Protein AF-A0A7S2XRI3-F1 (afdb_monomer_lite)

Secondary structure (DSSP, 8-state):
----------------PPPPP------------------------TTHHHHHHHHHHHHHHHHHHHHS--HHHHHHHHHHHHHHHHHHHHHHHHHHHHHHHHHHHHHHSTTTTSHHHHHHHHHHHHHHHHHHHHHHHHHHHTT--TTHHHHHHHHSPPPPP-

pLDDT: mean 73.7, std 18.03, range [38.94, 94.38]

Radius of gyration: 33.52 Å; chains: 1; bounding box: 93×40×89 Å

Foldseek 3Di:
DDDDDDDDDDDDDDDDDDDDDDDDDDDDDDDDDDDDDDPDPDDPDVCVVVVVVVVVVVVVVVVVVVVPPDPVVVVVVVVVVVVLVVLVVVLVVLVVVLQVLLVVLVVLVVVCPDPVSLVVSVVSLVVSVVSLVVSLVSCVVSVVDPPSPVVSCVVRPRDDRD

Organism: NCBI:txid420275

Structure (mmCIF, N/CA/C/O backbone):
data_AF-A0A7S2XRI3-F1
#
_entry.id   AF-A0A7S2XRI3-F1
#
loop_
_atom_site.group_PDB
_atom_site.id
_atom_site.type_symbol
_atom_site.label_atom_id
_atom_site.label_alt_id
_atom_site.label_comp_id
_atom_site.label_asym_id
_atom_site.label_entity_id
_atom_site.label_seq_id
_atom_site.pdbx_PDB_ins_code
_atom_site.Cartn_x
_atom_site.Cartn_y
_atom_site.Cartn_z
_atom_site.occupancy
_atom_site.B_iso_or_equiv
_atom_site.auth_seq_id
_atom_site.auth_comp_id
_atom_site.auth_asym_id
_atom_site.auth_atom_id
_atom_site.pdbx_PDB_model_num
ATOM 1 N N . MET A 1 1 ? -43.337 -33.575 1.041 1.00 42.69 1 MET A N 1
ATOM 2 C CA . MET A 1 1 ? -43.888 -32.636 0.042 1.00 42.69 1 MET A CA 1
ATOM 3 C C . MET A 1 1 ? -42.738 -31.930 -0.672 1.00 42.69 1 MET A C 1
ATOM 5 O O . MET A 1 1 ? -41.901 -31.343 -0.008 1.00 42.69 1 MET A O 1
ATOM 9 N N . MET A 1 2 ? -42.673 -32.145 -1.992 1.00 38.94 2 MET A N 1
ATOM 10 C CA . MET A 1 2 ? -42.110 -31.326 -3.091 1.00 38.94 2 MET A CA 1
ATOM 11 C C . MET A 1 2 ? -40.920 -30.392 -2.785 1.00 38.94 2 MET A C 1
ATOM 13 O O . MET A 1 2 ? -41.052 -29.412 -2.071 1.00 38.94 2 MET A O 1
ATOM 17 N N . ARG A 1 3 ? -39.700 -30.740 -3.230 1.00 43.91 3 ARG A N 1
ATOM 18 C CA . ARG A 1 3 ? -39.077 -30.399 -4.539 1.00 43.91 3 ARG A CA 1
ATOM 19 C C . ARG A 1 3 ? -38.986 -28.888 -4.810 1.00 43.91 3 ARG A C 1
ATOM 21 O O . ARG A 1 3 ? -39.971 -28.298 -5.225 1.00 43.91 3 ARG A O 1
ATOM 28 N N . SER A 1 4 ? -37.769 -28.339 -4.792 1.00 56.81 4 SER A N 1
ATOM 29 C CA . SER A 1 4 ? -37.349 -27.446 -5.879 1.00 56.81 4 SER A CA 1
ATOM 30 C C . SER A 1 4 ? -35.830 -27.441 -6.047 1.00 56.81 4 SER A C 1
ATOM 32 O O . SER A 1 4 ? -35.075 -27.032 -5.171 1.00 56.81 4 SER A O 1
ATOM 34 N N . ARG A 1 5 ? -35.404 -27.985 -7.189 1.00 55.19 5 ARG A N 1
ATOM 35 C CA . ARG A 1 5 ? -34.053 -27.929 -7.741 1.00 55.19 5 ARG A CA 1
ATOM 36 C C . ARG A 1 5 ? -34.015 -26.712 -8.656 1.00 55.19 5 ARG A C 1
ATOM 38 O O . ARG A 1 5 ? -34.862 -26.646 -9.537 1.00 55.19 5 ARG A O 1
ATOM 45 N N . HIS A 1 6 ? -32.997 -25.866 -8.561 1.00 54.16 6 HIS A N 1
ATOM 46 C CA . HIS A 1 6 ? -32.549 -25.104 -9.725 1.00 54.16 6 HIS A CA 1
ATOM 47 C C . HIS A 1 6 ? -31.026 -25.114 -9.805 1.00 54.16 6 HIS A C 1
ATOM 49 O O . HIS A 1 6 ? -30.314 -24.407 -9.103 1.00 54.16 6 HIS A O 1
ATOM 55 N N . LEU A 1 7 ? -30.568 -26.000 -10.686 1.00 49.38 7 LEU A N 1
ATOM 56 C CA . LEU A 1 7 ? -29.292 -25.944 -11.373 1.00 49.38 7 LEU A CA 1
ATOM 57 C C . LEU A 1 7 ? -29.331 -24.742 -12.322 1.00 49.38 7 LEU A C 1
ATOM 59 O O . LEU A 1 7 ? -30.242 -24.659 -13.146 1.00 49.38 7 LEU A O 1
ATOM 63 N N . LEU A 1 8 ? -28.323 -23.876 -12.272 1.00 56.22 8 LEU A N 1
ATOM 64 C CA . LEU A 1 8 ? -27.948 -23.059 -13.422 1.00 56.22 8 LEU A CA 1
ATOM 65 C C . LEU A 1 8 ? -26.486 -23.335 -13.757 1.00 56.22 8 LEU A C 1
ATOM 67 O O . LEU A 1 8 ? -25.550 -22.838 -13.139 1.00 56.22 8 LEU A O 1
ATOM 71 N N . LEU A 1 9 ? -26.350 -24.216 -14.745 1.00 43.41 9 LEU A N 1
ATOM 72 C CA . LEU A 1 9 ? -25.180 -24.393 -15.586 1.00 43.41 9 LEU A CA 1
ATOM 73 C C . LEU A 1 9 ? -24.947 -23.145 -16.458 1.00 43.41 9 LEU A C 1
ATOM 75 O O . LEU A 1 9 ? -25.885 -22.426 -16.792 1.00 43.41 9 LEU A O 1
ATOM 79 N N . ARG A 1 10 ? -23.719 -23.083 -16.994 1.00 41.12 10 ARG A N 1
ATOM 80 C CA . ARG A 1 10 ? -23.310 -22.462 -18.272 1.00 41.12 10 ARG A CA 1
ATOM 81 C C . ARG A 1 10 ? -23.142 -20.939 -18.304 1.00 41.12 10 ARG A C 1
ATOM 83 O O . ARG A 1 10 ? -24.080 -20.194 -18.556 1.00 41.12 10 ARG A O 1
ATOM 90 N N . SER A 1 11 ? -21.880 -20.519 -18.393 1.00 45.47 11 SER A N 1
ATOM 91 C CA . SER A 1 11 ? -21.367 -19.991 -19.670 1.00 45.47 11 SER A CA 1
ATOM 92 C C . SER A 1 11 ? -19.849 -19.845 -19.642 1.00 45.47 11 SER A C 1
ATOM 94 O O . SER A 1 11 ? -19.307 -18.822 -19.241 1.00 45.47 11 SER A O 1
ATOM 96 N N . SER A 1 12 ? -19.167 -20.870 -20.143 1.00 45.94 12 SER A N 1
ATOM 97 C CA . SER A 1 12 ? -17.844 -20.730 -20.740 1.00 45.94 12 SER A CA 1
ATOM 98 C C . SER A 1 12 ? -17.999 -19.894 -22.014 1.00 45.94 12 SER A C 1
ATOM 100 O O . SER A 1 12 ? -18.630 -20.351 -22.967 1.00 45.94 12 SER A O 1
ATOM 102 N N . ARG A 1 13 ? -17.455 -18.673 -22.049 1.00 48.31 13 ARG A N 1
ATOM 103 C CA . ARG A 1 13 ? -17.206 -17.966 -23.311 1.00 48.31 13 ARG A CA 1
ATOM 104 C C . ARG A 1 13 ? -15.711 -17.869 -23.535 1.00 48.31 13 ARG A C 1
ATOM 106 O O . ARG A 1 13 ? -14.984 -17.206 -22.806 1.00 48.31 13 ARG A O 1
ATOM 113 N N . LEU A 1 14 ? -15.320 -18.628 -24.547 1.00 45.41 14 LEU A N 1
ATOM 114 C CA . LEU A 1 14 ? -14.038 -18.646 -25.212 1.00 45.41 14 LEU A CA 1
ATOM 115 C C . LEU A 1 14 ? -13.708 -17.264 -25.790 1.00 45.41 14 LEU A C 1
ATOM 117 O O . LEU A 1 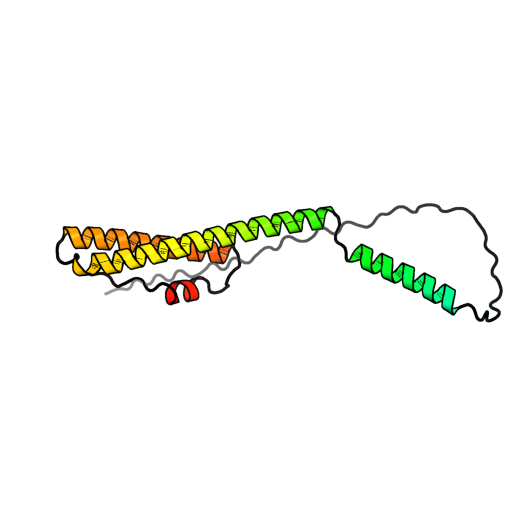14 ? -14.592 -16.525 -26.225 1.00 45.41 14 LEU A O 1
ATOM 121 N N . LEU A 1 15 ? -12.407 -16.987 -25.791 1.00 48.75 15 LEU A N 1
ATOM 122 C CA . LEU A 1 15 ? -11.701 -15.914 -26.487 1.00 48.75 15 LEU A CA 1
ATOM 123 C C . LEU A 1 15 ? -12.209 -15.668 -27.915 1.00 48.75 15 LEU A C 1
ATOM 125 O O . LEU A 1 15 ? -12.624 -16.596 -28.612 1.00 48.75 15 LEU A O 1
ATOM 129 N N . PRO A 1 16 ? -11.965 -14.451 -28.415 1.00 54.88 16 PRO A N 1
ATOM 130 C CA . PRO A 1 16 ? -11.237 -14.359 -29.674 1.00 54.88 16 PRO A CA 1
ATOM 131 C C . PRO A 1 16 ? -9.950 -13.533 -29.541 1.00 54.88 16 PRO A C 1
ATOM 133 O O . PRO A 1 16 ? -9.967 -12.357 -29.185 1.00 54.88 16 PRO A O 1
ATOM 136 N N . SER A 1 17 ? -8.827 -14.172 -29.877 1.00 55.22 17 SER A N 1
ATOM 137 C CA . SER A 1 17 ? -7.545 -13.528 -30.169 1.00 55.22 17 SER A CA 1
ATOM 138 C C . SER A 1 17 ? -7.665 -12.628 -31.406 1.00 55.22 17 SER A C 1
ATOM 140 O O . SER A 1 17 ? -8.092 -13.114 -32.458 1.00 55.22 17 SER A O 1
ATOM 142 N N . PRO A 1 18 ? -7.242 -11.356 -31.354 1.00 59.72 18 PRO A N 1
ATOM 143 C CA . PRO A 1 18 ? -7.050 -10.571 -32.563 1.00 59.72 18 PRO A CA 1
ATOM 144 C C . PRO A 1 18 ? -5.763 -11.007 -33.280 1.00 59.72 18 PRO A C 1
ATOM 146 O O . PRO A 1 18 ? -4.670 -11.019 -32.714 1.00 59.72 18 PRO A O 1
ATOM 149 N N . ARG A 1 19 ? -5.938 -11.412 -34.542 1.00 43.59 19 ARG A N 1
ATOM 150 C CA . ARG A 1 19 ? -4.886 -11.766 -35.498 1.00 43.59 19 ARG A CA 1
ATOM 151 C C . ARG A 1 19 ? -4.053 -10.537 -35.865 1.00 43.59 19 ARG A C 1
ATOM 153 O O . ARG A 1 19 ? -4.597 -9.472 -36.139 1.00 43.59 19 ARG A O 1
ATOM 160 N N . LEU A 1 20 ? -2.745 -10.756 -35.950 1.00 49.81 20 LEU A N 1
ATOM 161 C CA . LEU A 1 20 ? -1.766 -9.891 -36.603 1.00 49.81 20 LEU A CA 1
ATOM 162 C C . LEU A 1 20 ? -2.125 -9.682 -38.088 1.00 49.81 20 LEU A C 1
ATOM 164 O O . LEU A 1 20 ? -2.371 -10.671 -38.786 1.00 49.81 20 LEU A O 1
ATOM 168 N N . PRO A 1 21 ? -2.106 -8.446 -38.610 1.00 58.19 21 PRO A N 1
ATOM 169 C CA . PRO A 1 21 ? -2.065 -8.217 -40.044 1.00 58.19 21 PRO A CA 1
ATOM 170 C C . PRO A 1 21 ? -0.634 -8.404 -40.573 1.00 58.19 21 PRO A C 1
ATOM 172 O O . PRO A 1 21 ? 0.284 -7.660 -40.234 1.00 58.19 21 PRO A O 1
ATOM 175 N N . ASN A 1 22 ? -0.474 -9.407 -41.438 1.00 53.62 22 ASN A N 1
ATOM 176 C CA . ASN A 1 22 ? 0.630 -9.517 -42.386 1.00 53.62 22 ASN A CA 1
ATOM 177 C C . ASN A 1 22 ? 0.589 -8.312 -43.335 1.00 53.62 22 ASN A C 1
ATOM 179 O O . ASN A 1 22 ? -0.351 -8.193 -44.121 1.00 53.62 22 ASN A O 1
ATOM 183 N N . HIS A 1 23 ? 1.609 -7.456 -43.295 1.00 45.38 23 HIS A N 1
ATOM 184 C CA . HIS A 1 23 ? 1.874 -6.505 -44.371 1.00 45.38 23 HIS A CA 1
ATOM 185 C C . HIS A 1 23 ? 3.010 -7.037 -45.260 1.00 45.38 23 HIS A C 1
ATOM 187 O O . HIS A 1 23 ? 4.034 -7.480 -44.735 1.00 45.38 23 HIS A O 1
ATOM 193 N N . PRO A 1 24 ? 2.846 -7.010 -46.593 1.00 49.97 24 PRO A N 1
ATOM 194 C CA . PRO A 1 24 ? 3.867 -7.438 -47.537 1.00 49.97 24 PRO A CA 1
ATOM 195 C C . PRO A 1 24 ? 5.021 -6.432 -47.574 1.00 49.97 24 PRO A C 1
ATOM 197 O O . PRO A 1 24 ? 4.821 -5.228 -47.741 1.00 49.97 24 PRO A O 1
ATOM 200 N N . THR A 1 25 ? 6.244 -6.938 -47.465 1.00 48.62 25 THR A N 1
ATOM 201 C CA . THR A 1 25 ? 7.474 -6.215 -47.784 1.00 48.62 25 THR A CA 1
ATOM 202 C C . THR A 1 25 ? 7.521 -5.923 -49.285 1.00 48.62 25 THR A C 1
ATOM 204 O O . THR A 1 25 ? 7.981 -6.732 -50.084 1.00 48.62 25 THR A O 1
ATOM 207 N N . HIS A 1 26 ? 7.052 -4.740 -49.675 1.00 52.97 26 HIS A N 1
ATOM 208 C CA . HIS A 1 26 ? 7.403 -4.112 -50.945 1.00 52.97 26 HIS A CA 1
ATOM 209 C C . HIS A 1 26 ? 8.441 -3.018 -50.669 1.00 52.97 26 HIS A C 1
ATOM 211 O O . HIS A 1 26 ? 8.101 -1.888 -50.329 1.00 52.97 26 HIS A O 1
ATOM 217 N N . ILE A 1 27 ? 9.716 -3.379 -50.794 1.00 49.69 27 ILE A N 1
ATOM 218 C CA . ILE A 1 27 ? 10.855 -2.454 -50.855 1.00 49.69 27 ILE A CA 1
ATOM 219 C C . ILE A 1 27 ? 11.536 -2.798 -52.182 1.00 49.69 27 ILE A C 1
ATOM 221 O O . ILE A 1 27 ? 12.160 -3.843 -52.321 1.00 49.69 27 ILE A O 1
ATOM 225 N N . GLN A 1 28 ? 11.112 -2.157 -53.269 1.00 41.78 28 GLN A N 1
ATOM 226 C CA . GLN A 1 28 ? 11.755 -0.964 -53.825 1.00 41.78 28 GLN A CA 1
ATOM 227 C C . GLN A 1 28 ? 13.284 -1.100 -53.861 1.00 41.78 28 GLN A C 1
ATOM 229 O O . GLN A 1 28 ? 13.994 -0.852 -52.893 1.00 41.78 28 GLN A O 1
ATOM 234 N N . GLN A 1 29 ? 13.757 -1.545 -55.019 1.00 49.28 29 GLN A N 1
ATOM 235 C CA . GLN A 1 29 ? 15.160 -1.641 -55.390 1.00 49.28 29 GLN A CA 1
ATOM 236 C C . GLN A 1 29 ? 15.801 -0.244 -55.404 1.00 49.28 29 GLN A C 1
ATOM 238 O O . GLN A 1 29 ? 15.323 0.611 -56.155 1.00 49.28 29 GLN A O 1
ATOM 243 N N . PRO A 1 30 ? 16.909 0.008 -54.688 1.00 44.75 30 PRO A N 1
ATOM 244 C CA . PRO A 1 30 ? 17.842 1.033 -55.105 1.00 44.75 30 PRO A CA 1
ATOM 245 C C . PRO A 1 30 ? 18.751 0.445 -56.186 1.00 44.75 30 PRO A C 1
ATOM 247 O O . PRO A 1 30 ? 19.609 -0.403 -55.949 1.00 44.75 30 PRO A O 1
ATOM 250 N N . ILE A 1 31 ? 18.509 0.924 -57.399 1.00 56.16 31 ILE A N 1
ATOM 251 C CA . ILE A 1 31 ? 19.417 0.906 -58.539 1.00 56.16 31 ILE A CA 1
ATOM 252 C C . ILE A 1 31 ? 20.785 1.424 -58.063 1.00 56.16 31 ILE A C 1
ATOM 254 O O . ILE A 1 31 ? 20.931 2.616 -57.802 1.00 56.16 31 ILE A O 1
ATOM 258 N N . VAL A 1 32 ? 21.787 0.548 -57.961 1.00 44.25 32 VAL A N 1
ATOM 259 C CA . VAL A 1 32 ? 23.194 0.954 -57.836 1.00 44.25 32 VAL A CA 1
ATOM 260 C C . VAL A 1 32 ? 23.893 0.560 -59.126 1.00 44.25 32 VAL A C 1
ATOM 262 O O . VAL A 1 32 ? 24.324 -0.574 -59.319 1.00 44.25 32 VAL A O 1
ATOM 265 N N . TRP A 1 33 ? 23.937 1.511 -60.052 1.00 44.69 33 TRP A N 1
ATOM 266 C CA . TRP A 1 33 ? 24.850 1.463 -61.182 1.00 44.69 33 TRP A CA 1
ATOM 267 C C . TRP A 1 33 ? 26.249 1.900 -60.735 1.00 44.69 33 TRP A C 1
ATOM 269 O O . TRP A 1 33 ? 26.376 2.891 -60.021 1.00 44.69 33 TRP A O 1
ATOM 279 N N . LEU A 1 34 ? 27.253 1.209 -61.296 1.00 44.16 34 LEU A N 1
ATOM 280 C CA . LEU A 1 34 ? 28.675 1.582 -61.424 1.00 44.16 34 LEU A CA 1
ATOM 281 C C . LEU A 1 34 ? 29.480 1.445 -60.112 1.00 44.16 34 LEU A C 1
ATOM 283 O O . LEU A 1 34 ? 29.165 2.066 -59.111 1.00 44.16 34 LEU A O 1
ATOM 287 N N . LEU A 1 35 ? 30.549 0.649 -60.016 1.00 51.50 35 LEU A N 1
ATOM 288 C CA . LEU A 1 35 ? 31.688 0.499 -60.929 1.00 51.50 35 LEU A CA 1
ATOM 289 C C . LEU A 1 35 ? 32.300 -0.928 -60.894 1.00 51.50 35 LEU A C 1
ATOM 291 O O . LEU A 1 35 ? 32.139 -1.649 -59.909 1.00 51.50 35 LEU A O 1
ATOM 295 N N . PRO A 1 36 ? 33.061 -1.322 -61.938 1.00 53.72 36 PRO A N 1
ATOM 296 C CA . PRO A 1 36 ? 33.642 -2.652 -62.078 1.00 53.72 36 PRO A CA 1
ATOM 297 C C . PRO A 1 36 ? 34.936 -2.775 -61.263 1.00 53.72 36 PRO A C 1
ATOM 299 O O . PRO A 1 36 ? 35.908 -2.060 -61.505 1.00 53.72 36 PRO A O 1
ATOM 302 N N . ARG A 1 37 ? 34.998 -3.733 -60.336 1.00 46.47 37 ARG A N 1
ATOM 303 C CA . ARG A 1 37 ? 36.275 -4.232 -59.811 1.00 46.47 37 ARG A CA 1
ATOM 304 C C . ARG A 1 37 ? 36.453 -5.677 -60.243 1.00 46.47 37 ARG A C 1
ATOM 306 O O . ARG A 1 37 ? 35.930 -6.595 -59.630 1.00 46.47 37 ARG A O 1
ATOM 313 N N . LEU A 1 38 ? 37.148 -5.794 -61.373 1.00 47.00 38 LEU A N 1
ATOM 314 C CA . LEU A 1 38 ? 38.131 -6.823 -61.706 1.00 47.00 38 LEU A CA 1
ATOM 315 C C . LEU A 1 38 ? 38.063 -8.063 -60.806 1.00 47.00 38 LEU A C 1
ATOM 317 O O . LEU A 1 38 ? 38.520 -8.032 -59.664 1.00 47.00 38 LEU A O 1
ATOM 321 N N . PHE A 1 39 ? 37.559 -9.162 -61.371 1.00 46.44 39 PHE A N 1
ATOM 322 C CA . PHE A 1 39 ? 37.817 -10.510 -60.879 1.00 46.44 39 PHE A CA 1
ATOM 323 C C . PHE A 1 39 ? 39.332 -10.724 -60.837 1.00 46.44 39 PHE A C 1
ATOM 325 O O . PHE A 1 39 ? 39.962 -11.094 -61.827 1.00 46.44 39 PHE A O 1
ATOM 332 N N . SER A 1 40 ? 39.927 -10.426 -59.687 1.00 42.56 40 SER A N 1
ATOM 333 C CA . SER A 1 40 ? 41.316 -10.739 -59.413 1.00 42.56 40 SER A CA 1
ATOM 334 C C . SER A 1 40 ? 41.357 -12.195 -58.979 1.00 42.56 40 SER A C 1
ATOM 336 O O . SER A 1 40 ? 40.901 -12.557 -57.897 1.00 42.56 40 SER A O 1
ATOM 338 N N . SER A 1 41 ? 41.842 -13.028 -59.895 1.00 41.88 41 SER A N 1
ATOM 339 C CA . SER A 1 41 ? 42.252 -14.411 -59.683 1.00 41.88 41 SER A CA 1
ATOM 340 C C . SER A 1 41 ? 42.855 -14.597 -58.284 1.00 41.88 41 SER A C 1
ATOM 342 O O . SER A 1 41 ? 43.891 -14.003 -57.982 1.00 41.88 41 SER A O 1
ATOM 344 N N . HIS A 1 42 ? 42.221 -15.429 -57.451 1.00 43.50 42 HIS A N 1
ATOM 345 C CA . HIS A 1 42 ? 42.703 -15.825 -56.125 1.00 43.50 42 HIS A CA 1
ATOM 346 C C . HIS A 1 42 ? 44.129 -16.391 -56.231 1.00 43.50 42 HIS A C 1
ATOM 348 O O . HIS A 1 42 ? 44.343 -17.556 -56.560 1.00 43.50 42 HIS A O 1
ATOM 354 N N . LYS A 1 43 ? 45.122 -15.546 -55.955 1.00 52.53 43 LYS A N 1
ATOM 355 C CA . LYS A 1 43 ? 46.430 -15.963 -55.457 1.00 52.53 43 LYS A CA 1
ATOM 356 C C . LYS A 1 43 ? 46.388 -15.721 -53.956 1.00 52.53 43 LYS A C 1
ATOM 358 O O . LYS A 1 43 ? 46.186 -14.584 -53.542 1.00 52.53 43 LYS A O 1
ATOM 363 N N . ASN A 1 44 ? 46.520 -16.796 -53.182 1.00 52.88 44 ASN A N 1
ATOM 364 C CA . ASN A 1 44 ? 46.557 -16.808 -51.720 1.00 52.88 44 ASN A CA 1
ATOM 365 C C . ASN A 1 44 ? 47.471 -15.691 -51.199 1.00 52.88 44 ASN A C 1
ATOM 367 O O . ASN A 1 44 ? 48.695 -15.806 -51.260 1.00 52.88 44 ASN A O 1
ATOM 371 N N . ASN A 1 45 ? 46.866 -14.595 -50.743 1.00 57.94 45 ASN A N 1
ATOM 372 C CA . ASN A 1 45 ? 47.576 -13.445 -50.212 1.00 57.94 45 ASN A CA 1
ATOM 373 C C . ASN A 1 45 ? 47.612 -13.600 -48.681 1.00 57.94 45 ASN A C 1
ATOM 375 O O . ASN A 1 45 ? 46.548 -13.707 -48.074 1.00 57.94 45 ASN A O 1
ATOM 379 N N . PRO A 1 46 ? 48.785 -13.612 -48.026 1.00 55.84 46 PRO A N 1
ATOM 380 C CA . PRO A 1 46 ? 48.913 -13.830 -46.578 1.00 55.84 46 PRO A CA 1
ATOM 381 C C . PRO A 1 46 ? 48.273 -12.742 -45.689 1.00 55.84 46 PRO A C 1
ATOM 383 O O . PRO A 1 46 ? 48.340 -12.842 -44.468 1.00 55.84 46 PRO A O 1
ATOM 386 N N . ASN A 1 47 ? 47.629 -11.727 -46.274 1.00 54.97 47 ASN A N 1
ATOM 387 C CA . ASN A 1 47 ? 46.926 -10.650 -45.569 1.00 54.97 47 ASN A CA 1
ATOM 388 C C . ASN A 1 47 ? 45.406 -10.870 -45.432 1.00 54.97 47 ASN A C 1
ATOM 390 O O . ASN A 1 47 ? 44.682 -9.937 -45.089 1.00 54.97 47 ASN A O 1
ATOM 394 N N . ASP A 1 48 ? 44.922 -12.095 -45.647 1.00 61.84 48 ASP A N 1
ATOM 395 C CA . ASP A 1 48 ? 43.508 -12.458 -45.458 1.00 61.84 48 ASP A CA 1
ATOM 396 C C . ASP A 1 48 ? 43.027 -12.261 -44.007 1.00 61.84 48 ASP A C 1
ATOM 398 O O . ASP A 1 48 ? 41.861 -11.956 -43.768 1.00 61.84 48 ASP A O 1
ATOM 402 N N . TRP A 1 49 ? 43.933 -12.342 -43.022 1.00 72.44 49 TRP A N 1
ATOM 403 C CA . TRP A 1 49 ? 43.598 -12.115 -41.610 1.00 72.44 49 TRP A CA 1
ATOM 404 C C . TRP A 1 49 ? 43.102 -10.689 -41.338 1.00 72.44 49 TRP A C 1
ATOM 406 O O . TRP A 1 49 ? 42.258 -10.489 -40.470 1.00 72.44 49 TRP A O 1
ATOM 416 N N . MET A 1 50 ? 43.597 -9.700 -42.086 1.00 73.00 50 MET A N 1
ATOM 417 C CA . MET A 1 50 ? 43.206 -8.301 -41.915 1.00 73.00 50 MET A CA 1
ATOM 418 C C . MET A 1 50 ? 41.828 -8.037 -42.528 1.00 73.00 50 MET A C 1
ATOM 420 O O . MET A 1 50 ? 41.014 -7.349 -41.921 1.00 73.00 50 MET A O 1
ATOM 424 N N . VAL A 1 51 ? 41.542 -8.645 -43.683 1.00 74.56 51 VAL A N 1
ATOM 425 C CA . VAL A 1 51 ? 40.225 -8.568 -44.334 1.00 74.56 51 VAL A CA 1
ATOM 426 C C . VAL A 1 51 ? 39.172 -9.289 -43.493 1.00 74.56 51 VAL A C 1
ATOM 428 O O . VAL A 1 51 ? 38.082 -8.761 -43.282 1.00 74.56 51 VAL A O 1
ATOM 431 N N . GLN A 1 52 ? 39.510 -10.456 -42.939 1.00 77.50 52 GLN A N 1
ATOM 432 C CA . GLN A 1 52 ? 38.630 -11.178 -42.023 1.00 77.50 52 GLN A CA 1
ATOM 433 C C . GLN A 1 52 ? 38.379 -10.385 -40.732 1.00 77.50 52 GLN A C 1
ATOM 435 O O . GLN A 1 52 ? 37.238 -10.293 -40.287 1.00 77.50 52 GLN A O 1
ATOM 440 N N . ALA A 1 53 ? 39.412 -9.757 -40.161 1.00 77.25 53 ALA A N 1
ATOM 441 C CA . ALA A 1 53 ? 39.266 -8.903 -38.983 1.00 77.25 53 ALA A CA 1
ATOM 442 C C . ALA A 1 53 ? 38.403 -7.660 -39.260 1.00 77.25 53 ALA A C 1
ATOM 444 O O . ALA A 1 53 ? 37.633 -7.241 -38.397 1.00 77.25 53 ALA A O 1
ATOM 445 N N . GLU A 1 54 ? 38.498 -7.081 -40.459 1.00 73.81 54 GLU A N 1
ATOM 446 C CA . GLU A 1 54 ? 37.663 -5.952 -40.877 1.00 73.81 54 GLU A CA 1
ATOM 447 C C . GLU A 1 54 ? 36.191 -6.369 -41.026 1.00 73.81 54 GLU A C 1
ATOM 449 O O . GLU A 1 54 ? 35.298 -5.698 -40.503 1.00 73.81 54 GLU A O 1
ATOM 454 N N . LEU A 1 55 ? 35.928 -7.526 -41.643 1.00 75.56 55 LEU A N 1
ATOM 455 C CA . LEU A 1 55 ? 34.582 -8.094 -41.745 1.00 75.56 55 LEU A CA 1
ATOM 456 C C . LEU A 1 55 ? 33.992 -8.440 -40.369 1.00 75.56 55 LEU A C 1
ATOM 458 O O . LEU A 1 55 ? 32.833 -8.110 -40.101 1.00 75.56 55 LEU A O 1
ATOM 462 N N . ASP A 1 56 ? 34.786 -9.026 -39.472 1.00 76.31 56 ASP A N 1
ATOM 463 C CA . ASP A 1 56 ? 34.362 -9.348 -38.107 1.00 76.31 56 ASP A CA 1
ATOM 464 C C . ASP A 1 56 ? 34.097 -8.079 -37.279 1.00 76.31 56 ASP A C 1
ATOM 466 O O . ASP A 1 56 ? 33.133 -8.027 -36.510 1.00 76.31 56 ASP A O 1
ATOM 470 N N . ALA A 1 57 ? 34.890 -7.018 -37.462 1.00 72.56 57 ALA A N 1
ATOM 471 C CA . ALA A 1 57 ? 34.667 -5.732 -36.803 1.00 72.56 57 ALA A CA 1
ATOM 472 C C . ALA A 1 57 ? 33.355 -5.071 -37.258 1.00 72.56 57 ALA A C 1
ATOM 474 O O . ALA A 1 57 ? 32.608 -4.545 -36.422 1.00 72.56 57 ALA A O 1
ATOM 475 N N . ILE A 1 58 ? 33.038 -5.138 -38.557 1.00 69.81 58 ILE A N 1
ATOM 476 C CA . ILE A 1 58 ? 31.774 -4.646 -39.128 1.00 69.81 58 ILE A CA 1
ATOM 477 C C . ILE A 1 58 ? 30.590 -5.486 -38.625 1.00 69.81 58 ILE A C 1
ATOM 479 O O . ILE A 1 58 ? 29.565 -4.944 -38.202 1.00 69.81 58 ILE A O 1
ATOM 483 N N . ALA A 1 59 ? 30.728 -6.814 -38.591 1.00 72.12 59 ALA A N 1
ATOM 484 C CA . ALA A 1 59 ? 29.701 -7.704 -38.053 1.00 72.12 59 ALA A CA 1
ATOM 485 C C . ALA A 1 59 ? 29.444 -7.442 -36.557 1.00 72.12 59 ALA A C 1
ATOM 487 O O . ALA A 1 59 ? 28.292 -7.349 -36.125 1.00 72.12 59 ALA A O 1
ATOM 488 N N . ALA A 1 60 ? 30.500 -7.236 -35.765 1.00 67.12 60 ALA A N 1
ATOM 489 C CA . ALA A 1 60 ? 30.401 -6.932 -34.340 1.00 67.12 60 ALA A CA 1
ATOM 490 C C . ALA A 1 60 ? 29.775 -5.554 -34.063 1.00 67.12 60 ALA A C 1
ATOM 492 O O . ALA A 1 60 ? 29.014 -5.406 -33.101 1.00 67.12 60 ALA A O 1
ATOM 493 N N . THR A 1 61 ? 30.056 -4.543 -34.893 1.00 61.88 61 THR A N 1
ATOM 494 C CA . THR A 1 61 ? 29.441 -3.211 -34.766 1.00 61.88 61 THR A CA 1
ATOM 495 C C . THR A 1 61 ? 27.970 -3.224 -35.159 1.00 61.88 61 THR A C 1
ATOM 497 O O . THR A 1 61 ? 27.160 -2.677 -34.412 1.00 61.88 61 THR A O 1
ATOM 500 N N . ASN A 1 62 ? 27.591 -3.926 -36.228 1.00 59.78 62 ASN A N 1
ATOM 501 C CA . ASN A 1 62 ? 26.186 -4.096 -36.614 1.00 59.78 62 ASN A CA 1
ATOM 502 C C . ASN A 1 62 ? 25.395 -4.911 -35.576 1.00 59.78 62 ASN A C 1
ATOM 504 O O . ASN A 1 62 ? 24.274 -4.544 -35.219 1.00 59.78 62 ASN A O 1
ATOM 508 N N . ALA A 1 63 ? 26.001 -5.950 -34.993 1.00 60.38 63 ALA A N 1
ATOM 509 C CA . ALA A 1 63 ? 25.403 -6.699 -33.888 1.00 60.38 63 ALA A CA 1
ATOM 510 C C . ALA A 1 63 ? 25.246 -5.847 -32.612 1.00 60.38 63 ALA A C 1
ATOM 512 O O . ALA A 1 63 ? 24.258 -5.987 -31.889 1.00 60.38 63 ALA A O 1
ATOM 513 N N . LYS A 1 64 ? 26.185 -4.931 -32.329 1.00 57.66 64 LYS A N 1
ATOM 514 C CA . LYS A 1 64 ? 26.068 -3.959 -31.224 1.00 57.66 64 LYS A CA 1
ATOM 515 C C . LYS A 1 64 ? 25.022 -2.879 -31.498 1.00 57.66 64 LYS A C 1
ATOM 517 O O . LYS A 1 64 ? 24.309 -2.504 -30.569 1.00 57.66 64 LYS A O 1
ATOM 522 N N . ALA A 1 65 ? 24.917 -2.398 -32.734 1.00 55.75 65 ALA A N 1
ATOM 523 C CA . ALA A 1 65 ? 23.928 -1.406 -33.149 1.00 55.75 65 ALA A CA 1
ATOM 524 C C . ALA A 1 65 ? 22.504 -1.979 -33.118 1.00 55.75 65 ALA A C 1
ATOM 526 O O . ALA A 1 65 ? 21.592 -1.301 -32.668 1.00 55.75 65 ALA A O 1
ATOM 527 N N . SER A 1 66 ? 22.326 -3.253 -33.480 1.00 56.78 66 SER A N 1
ATOM 528 C CA . SER A 1 66 ? 21.046 -3.957 -33.338 1.00 56.78 66 SER A CA 1
ATOM 529 C C . SER A 1 66 ? 20.683 -4.286 -31.881 1.00 56.78 66 SER A C 1
ATOM 531 O O . SER A 1 66 ? 19.505 -4.476 -31.588 1.00 56.78 66 SER A O 1
ATOM 533 N N . LYS A 1 67 ? 21.662 -4.384 -30.966 1.00 57.69 67 LYS A N 1
ATOM 534 C CA . LYS A 1 67 ? 21.433 -4.650 -29.528 1.00 57.69 67 LYS A CA 1
ATOM 535 C C . LYS A 1 67 ? 21.235 -3.388 -28.689 1.00 57.69 67 LYS A C 1
ATOM 537 O O . LYS A 1 67 ? 20.611 -3.455 -27.632 1.00 57.69 67 LYS A O 1
ATOM 542 N N . ARG A 1 68 ? 21.769 -2.243 -29.119 1.00 56.91 68 ARG A N 1
ATOM 543 C CA . ARG A 1 68 ? 21.417 -0.942 -28.545 1.00 56.91 68 ARG A CA 1
ATOM 544 C C . ARG A 1 68 ? 20.072 -0.551 -29.138 1.00 56.91 68 ARG A C 1
ATOM 546 O O . ARG A 1 68 ? 20.029 -0.035 -30.247 1.00 56.91 68 ARG A O 1
ATOM 553 N N . GLY A 1 69 ? 18.997 -0.809 -28.391 1.00 60.97 69 GLY A N 1
ATOM 554 C CA . GLY A 1 69 ? 17.682 -0.245 -28.692 1.00 60.97 69 GLY A CA 1
ATOM 555 C C . GLY A 1 69 ? 17.805 1.230 -29.074 1.00 60.97 69 GLY A C 1
ATOM 556 O O . GLY A 1 69 ? 18.728 1.929 -28.629 1.00 60.97 69 GLY A O 1
ATOM 557 N N . THR A 1 70 ? 16.907 1.675 -29.945 1.00 71.88 70 THR A N 1
ATOM 558 C CA . THR A 1 70 ? 16.881 3.042 -30.459 1.00 71.88 70 THR A CA 1
ATOM 559 C C . THR A 1 70 ? 16.938 4.046 -29.302 1.00 71.88 70 THR A C 1
ATOM 561 O O . THR A 1 70 ? 16.567 3.744 -28.167 1.00 71.88 70 THR A O 1
ATOM 564 N N . MET A 1 71 ? 17.407 5.270 -29.550 1.00 73.62 71 MET A N 1
ATOM 565 C CA . MET A 1 71 ? 17.423 6.320 -28.516 1.00 73.62 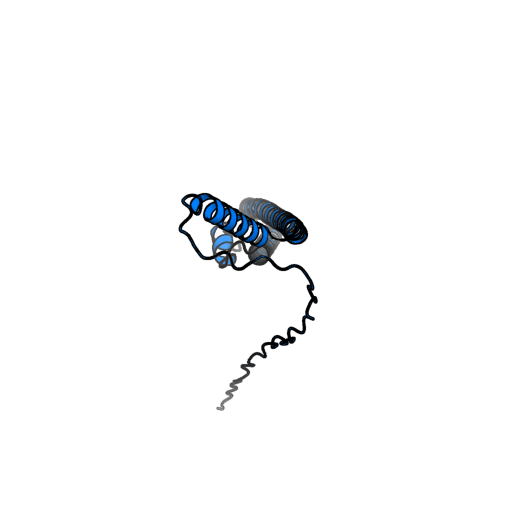71 MET A CA 1
ATOM 566 C C . MET A 1 71 ? 16.032 6.525 -27.879 1.00 73.62 71 MET A C 1
ATOM 568 O O . MET A 1 71 ? 15.934 6.823 -26.689 1.00 73.62 71 MET A O 1
ATOM 572 N N . ASN A 1 72 ? 14.970 6.270 -28.650 1.00 80.94 72 ASN A N 1
ATOM 573 C CA . ASN A 1 72 ? 13.594 6.210 -28.174 1.00 80.94 72 ASN A CA 1
ATOM 574 C C . ASN A 1 72 ? 13.362 5.073 -27.159 1.00 80.94 72 ASN A C 1
ATOM 576 O O . ASN A 1 72 ? 12.796 5.318 -26.101 1.00 80.94 72 ASN A O 1
ATOM 580 N N . ASP A 1 73 ? 13.867 3.863 -27.410 1.00 80.56 73 ASP A N 1
ATOM 581 C CA . ASP A 1 73 ? 13.756 2.730 -26.474 1.00 80.56 73 ASP A CA 1
ATOM 582 C C . ASP A 1 73 ? 14.485 3.004 -25.153 1.00 80.56 73 ASP A C 1
ATOM 584 O O . ASP A 1 73 ? 14.005 2.642 -24.080 1.00 80.56 73 ASP A O 1
ATOM 588 N N . GLN A 1 74 ? 15.630 3.693 -25.201 1.00 80.06 74 GLN A N 1
ATOM 589 C CA . GLN A 1 74 ? 16.343 4.099 -23.985 1.00 80.06 74 GLN A CA 1
ATOM 590 C C . GLN A 1 74 ? 15.555 5.131 -23.173 1.00 80.06 74 GLN A C 1
ATOM 592 O O . GLN A 1 74 ? 15.538 5.057 -21.945 1.00 80.06 74 GLN A O 1
ATOM 597 N N . MET A 1 75 ? 14.901 6.083 -23.842 1.00 82.88 75 MET A N 1
ATOM 598 C CA . MET A 1 75 ? 14.047 7.074 -23.189 1.00 82.88 75 MET A CA 1
ATOM 599 C C . MET A 1 75 ? 12.794 6.419 -22.590 1.00 82.88 75 MET A C 1
ATOM 601 O O . MET A 1 75 ? 12.487 6.651 -21.423 1.00 82.88 75 MET A O 1
ATOM 605 N N . MET A 1 76 ? 12.122 5.543 -23.341 1.00 84.88 76 MET A N 1
ATOM 606 C CA . MET A 1 76 ? 10.947 4.810 -22.860 1.00 84.88 76 MET A CA 1
ATOM 607 C C . MET A 1 76 ? 11.281 3.894 -21.680 1.00 84.88 76 MET A C 1
ATOM 609 O O . MET A 1 76 ? 10.533 3.863 -20.706 1.00 84.88 76 MET A O 1
ATOM 613 N N . ASN A 1 77 ? 12.436 3.223 -21.706 1.00 83.69 77 ASN A N 1
ATOM 614 C CA . ASN A 1 77 ? 12.903 2.432 -20.568 1.00 83.69 77 ASN A CA 1
ATOM 615 C C . ASN A 1 77 ? 13.133 3.287 -19.319 1.00 83.69 77 ASN A C 1
ATOM 617 O O . ASN A 1 77 ? 12.819 2.834 -18.223 1.00 83.69 77 ASN A O 1
ATOM 621 N N . LYS A 1 78 ? 13.656 4.513 -19.455 1.00 86.75 78 LYS A N 1
ATOM 622 C CA . LYS A 1 78 ? 13.823 5.423 -18.311 1.00 86.75 78 LYS A CA 1
ATOM 623 C C . LYS A 1 78 ? 12.482 5.837 -17.713 1.00 86.75 78 LYS A C 1
ATOM 625 O O . LYS A 1 78 ? 12.320 5.724 -16.504 1.00 86.75 78 LYS A O 1
ATOM 630 N N . PHE A 1 79 ? 11.515 6.227 -18.546 1.00 83.44 79 PHE A N 1
ATOM 631 C CA . PHE A 1 79 ? 10.166 6.561 -18.076 1.00 83.44 79 PHE A CA 1
ATOM 632 C C . PHE A 1 79 ? 9.493 5.385 -17.368 1.00 83.44 79 PHE A C 1
ATOM 634 O O . PHE A 1 79 ? 8.892 5.562 -16.311 1.00 83.44 79 PHE A O 1
ATOM 641 N N . GLN A 1 80 ? 9.632 4.177 -17.917 1.00 81.44 80 GLN A N 1
ATOM 642 C CA . GLN A 1 80 ? 9.110 2.972 -17.284 1.00 81.44 80 GLN A CA 1
ATOM 643 C C . GLN A 1 80 ? 9.748 2.749 -15.905 1.00 81.44 80 GLN A C 1
ATOM 645 O O . GLN A 1 80 ? 9.046 2.477 -14.936 1.00 81.44 80 GLN A O 1
ATOM 650 N N . HIS A 1 81 ? 11.064 2.945 -15.799 1.00 83.75 81 HIS A N 1
ATOM 651 C CA . HIS A 1 81 ? 11.792 2.799 -14.542 1.00 83.75 81 HIS A CA 1
ATOM 652 C C . HIS A 1 81 ? 11.375 3.829 -13.482 1.00 83.75 81 HIS A C 1
ATOM 654 O O . HIS A 1 81 ? 11.268 3.483 -12.306 1.00 83.75 81 HIS A O 1
ATOM 660 N N . GLU A 1 82 ? 11.133 5.081 -13.883 1.00 86.50 82 GLU A N 1
ATOM 661 C CA . GLU A 1 82 ? 10.641 6.137 -12.989 1.00 86.50 82 GLU A CA 1
ATOM 662 C C . GLU A 1 82 ? 9.230 5.815 -12.479 1.00 86.50 82 GLU A C 1
ATOM 664 O O . GLU A 1 82 ? 8.987 5.859 -11.272 1.00 86.50 82 GLU A O 1
ATOM 669 N N . LEU A 1 83 ? 8.326 5.386 -13.363 1.00 84.56 83 LEU A N 1
ATOM 670 C CA . LEU A 1 83 ? 6.972 4.976 -12.979 1.00 84.56 83 LEU A CA 1
ATOM 671 C C . LEU A 1 83 ? 6.977 3.780 -12.024 1.00 84.56 83 LEU A C 1
ATOM 673 O O . LEU A 1 83 ? 6.218 3.750 -11.054 1.00 84.56 83 LEU A O 1
ATOM 677 N N . ASP A 1 84 ? 7.827 2.790 -12.279 1.00 84.75 84 ASP A N 1
ATOM 678 C CA . ASP A 1 84 ? 7.923 1.625 -11.408 1.00 84.75 84 ASP A CA 1
ATOM 679 C C . ASP A 1 84 ? 8.542 1.991 -10.051 1.00 84.75 84 ASP A C 1
ATOM 681 O O . ASP A 1 84 ? 8.080 1.493 -9.022 1.00 84.75 84 ASP A O 1
ATOM 685 N N . SER A 1 85 ? 9.488 2.939 -10.008 1.00 85.50 85 SER A N 1
ATOM 686 C CA . SER A 1 85 ? 10.005 3.474 -8.742 1.00 85.50 85 SER A CA 1
ATOM 687 C C . SER A 1 85 ? 8.921 4.183 -7.919 1.00 85.50 85 SER A C 1
ATOM 689 O O . SER A 1 85 ? 8.789 3.922 -6.723 1.00 85.50 85 SER A O 1
ATOM 691 N N . GLU A 1 86 ? 8.059 4.981 -8.557 1.00 87.88 86 GLU A N 1
ATOM 692 C CA . GLU A 1 86 ? 6.964 5.677 -7.877 1.00 87.88 86 GLU A CA 1
ATOM 693 C C . GLU A 1 86 ? 5.924 4.697 -7.310 1.00 87.88 86 GLU A C 1
ATOM 695 O O . GLU A 1 86 ? 5.437 4.863 -6.186 1.00 87.88 86 GLU A O 1
ATOM 700 N N . LYS A 1 87 ? 5.591 3.638 -8.059 1.00 87.00 87 LYS A N 1
ATOM 701 C CA . LYS A 1 87 ? 4.692 2.576 -7.579 1.00 87.00 87 LYS A CA 1
ATOM 702 C C . LYS A 1 87 ? 5.250 1.888 -6.335 1.00 87.00 87 LYS A C 1
ATOM 704 O O . LYS A 1 87 ? 4.503 1.663 -5.380 1.00 87.00 87 LYS A O 1
ATOM 709 N N . VAL A 1 88 ? 6.546 1.575 -6.333 1.00 86.31 88 VAL A N 1
ATOM 710 C CA . VAL A 1 88 ? 7.222 0.961 -5.181 1.00 86.31 88 VAL A CA 1
ATOM 711 C C . VAL A 1 88 ? 7.208 1.909 -3.980 1.00 86.31 88 VAL A C 1
ATOM 713 O O . VAL A 1 88 ? 6.817 1.495 -2.887 1.00 86.31 88 VAL A O 1
ATOM 716 N N . ASP A 1 89 ? 7.531 3.187 -4.175 1.00 89.44 89 ASP A N 1
ATOM 717 C CA . ASP A 1 89 ? 7.499 4.198 -3.111 1.00 89.44 89 ASP A CA 1
ATOM 718 C C . ASP A 1 89 ? 6.103 4.354 -2.496 1.00 89.44 89 ASP A C 1
ATOM 720 O O . ASP A 1 89 ? 5.947 4.471 -1.274 1.00 89.44 89 ASP A O 1
ATOM 724 N N . ASN A 1 90 ? 5.061 4.328 -3.326 1.00 89.44 90 ASN A N 1
ATOM 725 C CA . ASN A 1 90 ? 3.677 4.385 -2.866 1.00 89.44 90 ASN A CA 1
ATOM 726 C C . ASN A 1 90 ? 3.291 3.145 -2.048 1.00 89.44 90 ASN A C 1
ATOM 728 O O . ASN A 1 90 ? 2.688 3.288 -0.976 1.00 89.44 90 ASN A O 1
ATOM 732 N N . ALA A 1 91 ? 3.712 1.954 -2.481 1.00 88.25 91 ALA A N 1
ATOM 733 C CA . ALA A 1 91 ? 3.495 0.718 -1.736 1.00 88.25 91 ALA A CA 1
ATOM 734 C C . ALA A 1 91 ? 4.211 0.740 -0.372 1.00 88.25 91 ALA A C 1
ATOM 736 O O . ALA A 1 91 ? 3.622 0.342 0.636 1.00 88.25 91 ALA A O 1
ATOM 737 N N . ILE A 1 92 ? 5.439 1.267 -0.301 1.00 89.94 92 ILE A N 1
ATOM 738 C CA . ILE A 1 92 ? 6.186 1.430 0.959 1.00 89.94 92 ILE A CA 1
ATOM 739 C C . ILE A 1 92 ? 5.449 2.389 1.904 1.00 89.94 92 ILE A C 1
ATOM 741 O O . ILE A 1 92 ? 5.204 2.057 3.066 1.00 89.94 92 ILE A O 1
ATOM 745 N N . LYS A 1 93 ? 4.995 3.546 1.406 1.00 93.06 93 LYS A N 1
ATOM 746 C CA . LYS A 1 93 ? 4.217 4.508 2.209 1.00 93.06 93 LYS A CA 1
ATOM 747 C C . LYS A 1 93 ? 2.918 3.896 2.746 1.00 93.06 93 LYS A C 1
ATOM 749 O O . LYS A 1 93 ? 2.528 4.183 3.881 1.00 93.06 93 LYS A O 1
ATOM 754 N N . LEU A 1 94 ? 2.226 3.073 1.953 1.00 92.50 94 LEU A N 1
ATOM 755 C CA . LEU A 1 94 ? 1.045 2.336 2.418 1.00 92.50 94 LEU A CA 1
ATOM 756 C C . LEU A 1 94 ? 1.398 1.301 3.483 1.00 92.50 94 LEU A C 1
ATOM 758 O O . LEU A 1 94 ? 0.678 1.181 4.474 1.00 92.50 94 LEU A O 1
ATOM 762 N N . GLN A 1 95 ? 2.508 0.591 3.307 1.00 92.06 95 GLN A N 1
ATOM 763 C CA . GLN A 1 95 ? 2.994 -0.393 4.263 1.00 92.06 95 GLN A CA 1
ATOM 764 C C . GLN A 1 95 ? 3.236 0.234 5.644 1.00 92.06 95 GLN A C 1
ATOM 766 O O . GLN A 1 95 ? 2.783 -0.303 6.657 1.00 92.06 95 GLN A O 1
ATOM 771 N N . ASP A 1 96 ? 3.882 1.396 5.696 1.00 93.75 96 ASP A N 1
ATOM 772 C CA . ASP A 1 96 ? 4.148 2.092 6.958 1.00 93.75 96 ASP A CA 1
ATOM 773 C C . ASP A 1 96 ? 2.869 2.632 7.607 1.00 93.75 96 ASP A C 1
ATOM 775 O O . ASP A 1 96 ? 2.672 2.501 8.820 1.00 93.75 96 ASP A O 1
ATOM 779 N N . LYS A 1 97 ? 1.932 3.157 6.805 1.00 93.62 97 LYS A N 1
ATOM 780 C CA . LYS A 1 97 ? 0.603 3.558 7.296 1.00 93.62 97 LYS A CA 1
ATOM 781 C C . LYS A 1 97 ? -0.180 2.374 7.863 1.00 93.62 97 LYS A C 1
ATOM 783 O O . LYS A 1 97 ? -0.831 2.519 8.901 1.00 93.62 97 LYS A O 1
ATOM 788 N N . LEU A 1 98 ? -0.116 1.211 7.212 1.00 93.62 98 LEU A N 1
ATOM 789 C CA . LEU A 1 98 ? -0.773 -0.009 7.672 1.00 93.62 98 LEU A CA 1
ATOM 790 C C . LEU A 1 98 ? -0.189 -0.478 9.010 1.00 93.62 98 LEU A C 1
ATOM 792 O O . LEU A 1 98 ? -0.958 -0.736 9.935 1.00 93.62 98 LEU A O 1
ATOM 796 N N . LYS A 1 99 ? 1.143 -0.502 9.154 1.00 93.81 99 LYS A N 1
ATOM 797 C CA . LYS A 1 99 ? 1.816 -0.814 10.430 1.00 93.81 99 LYS A CA 1
ATOM 798 C C . LYS A 1 99 ? 1.347 0.100 11.557 1.00 93.81 99 LYS A C 1
ATOM 800 O O . LYS A 1 99 ? 0.935 -0.385 12.608 1.00 93.81 99 LYS A O 1
ATOM 805 N N . LEU A 1 100 ? 1.340 1.413 11.322 1.00 94.12 100 LEU A N 1
ATOM 806 C CA . LEU A 1 100 ? 0.888 2.393 12.312 1.00 94.12 100 LEU A CA 1
ATOM 807 C C . LEU A 1 100 ? -0.570 2.153 12.727 1.00 94.12 100 LEU A C 1
ATOM 809 O O . LEU A 1 100 ? -0.943 2.324 13.885 1.00 94.12 100 LEU A O 1
ATOM 813 N N . MET A 1 101 ? -1.417 1.762 11.782 1.00 92.44 101 MET A N 1
ATOM 814 C CA . MET A 1 101 ? -2.833 1.513 12.034 1.00 92.44 101 MET A CA 1
ATOM 815 C C . MET A 1 101 ? -3.087 0.199 12.765 1.00 92.44 101 MET A C 1
ATOM 817 O O . MET A 1 101 ? -3.977 0.152 13.613 1.00 92.44 101 MET A O 1
ATOM 821 N N . ILE A 1 102 ? -2.288 -0.833 12.499 1.00 92.56 102 ILE A N 1
ATOM 822 C CA . ILE A 1 102 ? -2.286 -2.071 13.285 1.00 92.56 102 ILE A CA 1
ATOM 823 C C . ILE A 1 102 ? -1.842 -1.776 14.716 1.00 92.56 102 ILE A C 1
ATOM 825 O O . ILE A 1 102 ? -2.532 -2.187 15.647 1.00 92.56 102 ILE A O 1
ATOM 829 N N . GLN A 1 103 ? -0.784 -0.980 14.900 1.00 92.88 103 GLN A N 1
ATOM 830 C CA . GLN A 1 103 ? -0.342 -0.546 16.226 1.00 92.88 103 GLN A CA 1
ATOM 831 C C . GLN A 1 103 ? -1.470 0.167 16.986 1.00 92.88 103 GLN A C 1
ATOM 833 O O . GLN A 1 103 ? -1.830 -0.244 18.084 1.00 92.88 103 GLN A O 1
ATOM 838 N N . LYS A 1 104 ? -2.143 1.133 16.347 1.00 91.81 104 LYS A N 1
ATOM 839 C CA . LYS A 1 104 ? -3.316 1.806 16.933 1.00 91.81 104 LYS A CA 1
ATOM 840 C C . LYS A 1 104 ? -4.454 0.845 17.281 1.00 91.81 104 LYS A C 1
ATOM 842 O O . LYS A 1 104 ? -5.175 1.088 18.246 1.00 91.81 104 LYS A O 1
ATOM 847 N N . CYS A 1 105 ? -4.651 -0.228 16.512 1.00 91.06 105 CYS A N 1
ATOM 848 C CA . CYS 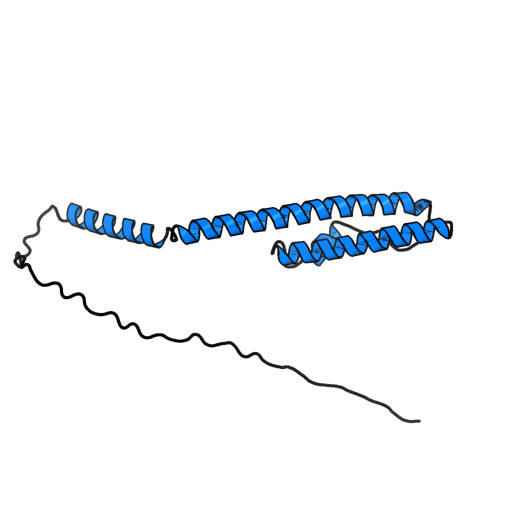A 1 105 ? -5.627 -1.260 16.863 1.00 91.06 105 CYS A CA 1
ATOM 849 C C . CYS A 1 105 ? -5.207 -2.013 18.130 1.00 91.06 105 CYS A C 1
ATOM 851 O O . CYS A 1 105 ? -6.061 -2.271 18.973 1.00 91.06 105 CYS A O 1
ATOM 853 N N . HIS A 1 106 ? -3.924 -2.349 18.288 1.00 89.94 106 HIS A N 1
ATOM 854 C CA . HIS A 1 106 ? -3.415 -2.972 19.512 1.00 89.94 106 HIS A CA 1
ATOM 855 C C . HIS A 1 106 ? -3.588 -2.063 20.731 1.00 89.94 106 HIS A C 1
ATOM 857 O O . HIS A 1 106 ? -4.093 -2.528 21.750 1.00 89.94 106 HIS A O 1
ATOM 863 N N . ASP A 1 107 ? -3.280 -0.774 20.593 1.00 90.12 107 ASP A N 1
ATOM 864 C CA . ASP A 1 107 ? -3.400 0.205 21.677 1.00 90.12 107 ASP A CA 1
ATOM 865 C C . ASP A 1 107 ? -4.870 0.472 22.059 1.00 90.12 107 ASP A C 1
ATOM 867 O O . ASP A 1 107 ? -5.200 0.659 23.229 1.00 90.12 107 ASP A O 1
ATOM 871 N N . ALA A 1 108 ? -5.786 0.453 21.082 1.00 88.12 108 ALA A N 1
ATOM 872 C CA . ALA A 1 108 ? -7.220 0.650 21.310 1.00 88.12 108 ALA A CA 1
ATOM 873 C C . ALA A 1 108 ? -7.944 -0.609 21.821 1.00 88.12 108 ALA A C 1
ATOM 875 O O . ALA A 1 108 ? -9.048 -0.505 22.360 1.00 88.12 108 ALA A O 1
ATOM 876 N N . ARG A 1 109 ? -7.348 -1.797 21.658 1.00 86.44 109 ARG A N 1
ATOM 877 C CA . ARG A 1 109 ? -7.918 -3.084 22.081 1.00 86.44 109 ARG A CA 1
ATOM 878 C C . ARG A 1 109 ? -8.256 -3.150 23.579 1.00 86.44 109 ARG A C 1
ATOM 880 O O . ARG A 1 109 ? -9.382 -3.541 23.875 1.00 86.44 109 ARG A O 1
ATOM 887 N N . PRO A 1 110 ? -7.375 -2.766 24.526 1.00 85.88 110 PRO A N 1
ATOM 888 C CA . PRO A 1 110 ? -7.721 -2.769 25.951 1.00 85.88 110 PRO A CA 1
ATOM 889 C C . PRO A 1 110 ? -8.857 -1.793 26.295 1.00 85.88 110 PRO A C 1
ATOM 891 O O . PRO A 1 110 ? -9.599 -2.033 27.239 1.00 85.88 110 PRO A O 1
ATOM 894 N N . GLY A 1 111 ? -9.043 -0.726 25.509 1.00 79.00 111 GLY A N 1
ATOM 895 C CA . GLY A 1 111 ? -10.149 0.223 25.670 1.00 79.00 111 GLY A CA 1
ATOM 896 C C . GLY A 1 111 ? -11.481 -0.242 25.069 1.00 79.00 111 GLY A C 1
ATOM 897 O O . GLY A 1 111 ? -12.495 0.430 25.244 1.00 79.00 111 GLY A O 1
ATOM 898 N N . ALA A 1 112 ? -11.520 -1.382 24.369 1.00 82.25 112 ALA A N 1
ATOM 899 C CA . ALA A 1 112 ? -12.715 -1.908 23.703 1.00 82.25 112 ALA A CA 1
ATOM 900 C C . ALA A 1 112 ? -13.699 -2.625 24.653 1.00 82.25 112 ALA A C 1
ATOM 902 O O . ALA A 1 112 ? -14.460 -3.487 24.223 1.00 82.25 112 ALA A O 1
ATOM 903 N N . VAL A 1 113 ? -13.710 -2.267 25.938 1.00 84.50 113 VAL A N 1
ATOM 904 C CA . VAL A 1 113 ? -14.666 -2.791 26.929 1.00 84.50 113 VAL A CA 1
ATOM 905 C C . VAL A 1 113 ? -16.007 -2.053 26.809 1.00 84.50 113 VAL A C 1
ATOM 907 O O . VAL A 1 113 ? -17.080 -2.661 26.751 1.00 84.50 113 VAL A O 1
ATOM 910 N N . ASP A 1 114 ? -15.950 -0.732 26.637 1.00 87.00 114 ASP A N 1
ATOM 911 C CA . ASP A 1 114 ? -17.134 0.113 26.496 1.00 87.00 114 ASP A CA 1
ATOM 912 C C . ASP A 1 114 ? -17.689 0.113 25.067 1.00 87.00 114 ASP A C 1
ATOM 914 O O . ASP A 1 114 ? -16.987 -0.123 24.081 1.00 87.00 114 ASP A O 1
ATOM 918 N N . THR A 1 115 ? -18.974 0.443 24.911 1.00 87.81 115 THR A N 1
ATOM 919 C CA . THR A 1 115 ? -19.623 0.562 23.588 1.00 87.81 115 THR A CA 1
ATOM 920 C C . THR A 1 115 ? -18.933 1.594 22.691 1.00 87.81 115 THR A C 1
ATOM 922 O O . THR A 1 115 ? -18.803 1.385 21.482 1.00 87.81 115 THR A O 1
ATOM 925 N N . ARG A 1 116 ? -18.435 2.693 23.273 1.00 88.25 116 ARG A N 1
ATOM 926 C CA . ARG A 1 116 ? -17.649 3.715 22.565 1.00 88.25 116 ARG A CA 1
ATOM 927 C C . ARG A 1 116 ? -16.287 3.177 22.122 1.00 88.25 116 ARG A C 1
ATOM 929 O O . ARG A 1 116 ? -15.903 3.392 20.972 1.00 88.25 116 ARG A O 1
ATOM 936 N N . GLY A 1 117 ? -15.599 2.445 22.998 1.00 88.56 117 GLY A N 1
ATOM 937 C CA . GLY A 1 117 ? -14.317 1.807 22.701 1.00 88.56 117 GLY A CA 1
ATOM 938 C C . GLY A 1 117 ? -14.428 0.772 21.583 1.00 88.56 117 GLY A C 1
ATOM 939 O O . GLY A 1 117 ? -13.652 0.808 20.630 1.00 88.56 117 GLY A O 1
ATOM 940 N N . ARG A 1 118 ? -15.469 -0.071 21.614 1.00 89.69 118 ARG A N 1
ATOM 941 C CA . ARG A 1 118 ? -15.760 -1.050 20.550 1.00 89.69 118 ARG A CA 1
ATOM 942 C C . ARG A 1 118 ? -16.011 -0.401 19.194 1.00 89.69 118 ARG A C 1
ATOM 944 O O . ARG A 1 118 ? -15.506 -0.888 18.182 1.00 89.69 118 ARG A O 1
ATOM 951 N N . LYS A 1 119 ? -16.745 0.719 19.152 1.00 91.06 119 LYS A N 1
ATOM 952 C CA . LYS A 1 119 ? -16.964 1.486 17.911 1.00 91.06 119 LYS A CA 1
ATOM 953 C C . LYS A 1 119 ? -15.656 2.052 17.356 1.00 91.06 119 LYS A C 1
ATOM 955 O O . LYS A 1 119 ? -15.408 1.924 16.158 1.00 91.06 119 LYS A O 1
ATOM 960 N N . LEU A 1 120 ? -14.817 2.636 18.215 1.00 90.12 120 LEU A N 1
ATOM 961 C CA . LEU A 1 120 ? -13.516 3.176 17.816 1.00 90.12 120 LEU A CA 1
ATOM 962 C C . LEU A 1 120 ? -12.597 2.070 17.281 1.00 90.12 120 LEU A C 1
ATOM 964 O O . LEU A 1 120 ? -12.064 2.195 16.179 1.00 90.12 120 LEU A O 1
ATOM 968 N N . TYR A 1 121 ? -12.473 0.968 18.022 1.00 91.38 121 TYR A N 1
ATOM 969 C CA . TYR A 1 121 ? -11.690 -0.193 17.615 1.00 91.38 121 TYR A CA 1
ATOM 970 C C . TYR A 1 121 ? -12.179 -0.761 16.275 1.00 91.38 121 TYR A C 1
ATOM 972 O O . TYR A 1 121 ? -11.386 -0.964 15.359 1.00 91.38 121 TYR A O 1
ATOM 980 N N . SER A 1 122 ? -13.495 -0.926 16.109 1.00 91.06 122 SER A N 1
ATOM 981 C CA . SER A 1 122 ? -14.093 -1.412 14.860 1.00 91.06 122 SER A CA 1
ATOM 982 C C . SER A 1 122 ? -13.783 -0.499 13.671 1.00 91.06 122 SER A C 1
ATOM 984 O O . SER A 1 122 ? -13.505 -0.988 12.576 1.00 91.06 122 SER A O 1
ATOM 986 N N . ALA A 1 123 ? -13.811 0.823 13.865 1.00 92.69 123 ALA A N 1
ATOM 987 C CA . ALA A 1 123 ? -13.473 1.788 12.821 1.00 92.69 123 ALA A CA 1
ATOM 988 C C . ALA A 1 123 ? -11.985 1.720 12.440 1.00 92.69 123 ALA A C 1
ATOM 990 O O . ALA A 1 123 ? -11.657 1.679 11.252 1.00 92.69 123 ALA A O 1
ATOM 991 N N . LEU A 1 124 ? -11.091 1.644 13.432 1.00 92.56 124 LEU A N 1
ATOM 992 C CA . LEU A 1 124 ? -9.652 1.479 13.207 1.00 92.56 124 LEU A CA 1
ATOM 993 C C . LEU A 1 124 ? -9.351 0.169 12.473 1.00 92.56 124 LEU A C 1
ATOM 995 O O . LEU A 1 124 ? -8.624 0.177 11.480 1.00 92.56 124 LEU A O 1
ATOM 999 N N . ARG A 1 125 ? -9.981 -0.931 12.898 1.00 92.25 125 ARG A N 1
ATOM 1000 C CA . ARG A 1 125 ? -9.834 -2.253 12.286 1.00 92.25 125 ARG A CA 1
ATOM 1001 C C . ARG A 1 125 ? -10.331 -2.273 10.843 1.00 92.25 125 ARG A C 1
ATOM 1003 O O . ARG A 1 125 ? -9.626 -2.771 9.971 1.00 92.25 125 ARG A O 1
ATOM 1010 N N . LYS A 1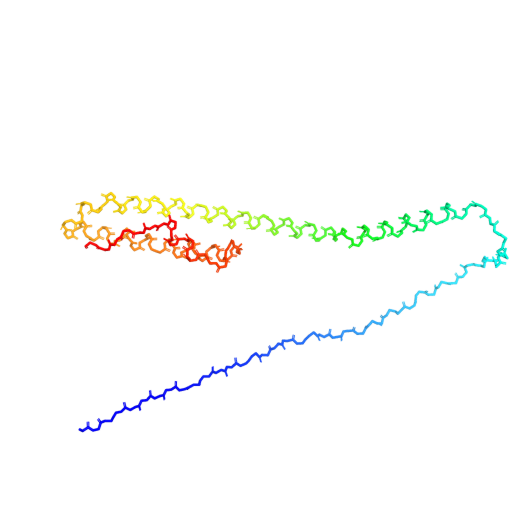 126 ? -11.508 -1.700 10.563 1.00 93.94 126 LYS A N 1
ATOM 1011 C CA . LYS A 1 126 ? -12.028 -1.571 9.189 1.00 93.94 126 LYS A CA 1
ATOM 1012 C C . LYS A 1 126 ? -11.068 -0.787 8.301 1.00 93.94 126 LYS A C 1
ATOM 1014 O O . LYS A 1 126 ? -10.789 -1.211 7.186 1.00 93.94 126 LYS A O 1
ATOM 1019 N N . LYS A 1 127 ? -10.518 0.317 8.811 1.00 93.50 127 LYS A N 1
ATOM 1020 C CA . LYS A 1 127 ? -9.539 1.115 8.071 1.00 93.50 127 LYS A CA 1
ATOM 1021 C C . LYS A 1 127 ? -8.252 0.329 7.805 1.00 93.50 127 LYS A C 1
ATOM 1023 O O . LYS A 1 127 ? -7.750 0.380 6.690 1.00 93.50 127 LYS A O 1
ATOM 1028 N N . ALA A 1 128 ? -7.746 -0.420 8.789 1.00 92.25 128 ALA A N 1
ATOM 1029 C CA . ALA A 1 128 ? -6.582 -1.294 8.623 1.00 92.25 128 ALA A CA 1
ATOM 1030 C C . ALA A 1 128 ? -6.817 -2.378 7.558 1.00 92.25 128 ALA A C 1
ATOM 1032 O O . ALA A 1 128 ? -5.952 -2.594 6.715 1.00 92.25 128 ALA A O 1
ATOM 1033 N N . LEU A 1 129 ? -7.998 -3.006 7.544 1.00 93.94 129 LEU A N 1
ATOM 1034 C CA . LEU A 1 129 ? -8.370 -3.983 6.515 1.00 93.94 129 LEU A CA 1
ATOM 1035 C C . LEU A 1 129 ? -8.427 -3.352 5.120 1.00 93.94 129 LEU A C 1
ATOM 1037 O O . LEU A 1 129 ? -7.884 -3.927 4.182 1.00 93.94 129 LEU A O 1
ATOM 1041 N N . GLN A 1 130 ? -9.010 -2.157 4.995 1.00 94.31 130 GLN A N 1
ATOM 1042 C CA . GLN A 1 130 ? -9.039 -1.435 3.722 1.00 94.31 130 GLN A CA 1
ATOM 1043 C C . GLN A 1 130 ? -7.624 -1.149 3.210 1.00 94.31 130 GLN A C 1
ATOM 1045 O O . GLN A 1 130 ? -7.302 -1.496 2.083 1.00 94.31 130 GLN A O 1
ATOM 1050 N N . MET A 1 131 ? -6.742 -0.600 4.053 1.00 93.62 131 MET A N 1
ATOM 1051 C CA . MET A 1 131 ? -5.362 -0.314 3.638 1.00 93.62 131 MET A CA 1
ATOM 1052 C C . MET A 1 131 ? -4.571 -1.580 3.307 1.00 93.62 131 MET A C 1
ATOM 1054 O O . MET A 1 131 ? -3.688 -1.535 2.455 1.00 93.62 131 MET A O 1
ATOM 1058 N N . ARG A 1 132 ? -4.874 -2.711 3.957 1.00 93.62 132 ARG A N 1
ATOM 1059 C CA . ARG A 1 132 ? -4.297 -4.002 3.578 1.00 93.62 132 ARG A CA 1
ATOM 1060 C C . ARG A 1 132 ? -4.705 -4.376 2.150 1.00 93.62 132 ARG A C 1
ATOM 1062 O O . ARG A 1 132 ? -3.840 -4.745 1.364 1.00 93.62 132 ARG A O 1
ATOM 1069 N N . GLN A 1 133 ? -5.984 -4.230 1.808 1.00 94.38 133 GLN A N 1
ATOM 1070 C CA . GLN A 1 133 ? -6.476 -4.494 0.454 1.00 94.38 133 GLN A CA 1
ATOM 1071 C C . GLN A 1 133 ? -5.879 -3.531 -0.582 1.00 94.38 133 GLN A C 1
ATOM 1073 O O . GLN A 1 133 ? -5.503 -3.954 -1.677 1.00 94.38 133 GLN A O 1
ATOM 1078 N N . ASP A 1 134 ? -5.743 -2.253 -0.230 1.00 92.81 134 ASP A N 1
ATOM 1079 C CA . ASP A 1 134 ? -5.119 -1.253 -1.100 1.00 92.81 134 ASP A CA 1
ATOM 1080 C C . ASP A 1 134 ? -3.644 -1.608 -1.362 1.00 92.81 134 ASP A C 1
ATOM 1082 O O . ASP A 1 134 ? -3.176 -1.526 -2.496 1.00 92.81 134 ASP A O 1
ATOM 1086 N N . LEU A 1 135 ? -2.922 -2.075 -0.335 1.00 92.50 135 LEU A N 1
ATOM 1087 C CA . LEU A 1 135 ? -1.532 -2.521 -0.458 1.00 92.50 135 LEU A CA 1
ATOM 1088 C C . LEU A 1 135 ? -1.395 -3.768 -1.344 1.00 92.50 135 LEU A C 1
ATOM 1090 O O . LEU A 1 135 ? -0.451 -3.845 -2.129 1.00 92.50 135 LEU A O 1
ATOM 1094 N N . ILE A 1 136 ? -2.321 -4.726 -1.237 1.00 92.69 136 ILE A N 1
ATOM 1095 C CA . ILE A 1 136 ? -2.363 -5.906 -2.117 1.00 92.69 136 ILE A CA 1
ATOM 1096 C C . ILE A 1 136 ? -2.543 -5.452 -3.567 1.00 92.69 136 ILE A C 1
ATOM 1098 O O . ILE A 1 136 ? -1.698 -5.752 -4.405 1.00 92.69 136 ILE A O 1
ATOM 1102 N N . THR A 1 137 ? -3.560 -4.626 -3.828 1.00 91.69 137 THR A N 1
ATOM 1103 C CA . THR A 1 137 ? -3.849 -4.086 -5.167 1.00 91.69 137 THR A CA 1
ATOM 1104 C C . THR A 1 137 ? -2.648 -3.340 -5.753 1.00 91.69 137 THR A C 1
ATOM 1106 O O . THR A 1 137 ? -2.314 -3.518 -6.922 1.00 91.69 137 THR A O 1
ATOM 1109 N N . GLN A 1 138 ? -1.958 -2.517 -4.953 1.00 89.12 138 GLN A N 1
ATOM 1110 C CA . GLN A 1 138 ? -0.772 -1.794 -5.423 1.00 89.12 138 GLN A CA 1
ATOM 1111 C C . GLN A 1 138 ? 0.405 -2.722 -5.724 1.00 89.12 138 GLN A C 1
ATOM 1113 O O . GLN A 1 138 ? 1.088 -2.519 -6.724 1.00 89.12 138 GLN A O 1
ATOM 1118 N N . ARG A 1 139 ? 0.639 -3.750 -4.902 1.00 89.25 139 ARG A N 1
ATOM 1119 C CA . ARG A 1 139 ? 1.704 -4.733 -5.149 1.00 89.25 139 ARG A CA 1
ATOM 1120 C C . ARG A 1 139 ? 1.439 -5.573 -6.395 1.00 89.25 139 ARG A C 1
ATOM 1122 O O . ARG A 1 139 ? 2.381 -5.843 -7.137 1.00 89.25 139 ARG A O 1
ATOM 1129 N N . GLU A 1 140 ? 0.183 -5.936 -6.640 1.00 87.75 140 GLU A N 1
ATOM 1130 C CA . GLU A 1 140 ? -0.245 -6.617 -7.867 1.00 87.75 140 GLU A CA 1
ATOM 1131 C C . GLU A 1 140 ? -0.071 -5.709 -9.091 1.00 87.75 140 GLU A C 1
ATOM 1133 O O . GLU A 1 140 ? 0.543 -6.114 -10.075 1.00 87.75 140 GLU A O 1
ATOM 1138 N N . ALA A 1 141 ? -0.520 -4.451 -9.013 1.00 85.06 141 ALA A N 1
ATOM 1139 C CA . ALA A 1 141 ? -0.381 -3.474 -10.096 1.00 85.06 141 ALA A CA 1
ATOM 1140 C C . ALA A 1 141 ? 1.083 -3.096 -10.396 1.00 85.06 141 ALA A C 1
ATOM 1142 O O . ALA A 1 141 ? 1.421 -2.739 -11.527 1.00 85.06 141 ALA A O 1
ATOM 1143 N N . ALA A 1 142 ? 1.956 -3.170 -9.392 1.00 84.00 142 ALA A N 1
ATOM 1144 C CA . ALA A 1 142 ? 3.396 -2.989 -9.534 1.00 84.00 142 ALA A CA 1
ATOM 1145 C C . ALA A 1 142 ? 4.123 -4.266 -9.997 1.00 84.00 142 ALA A C 1
ATOM 1147 O O . ALA A 1 142 ? 5.334 -4.232 -10.190 1.00 84.00 142 ALA A O 1
ATOM 1148 N N . GLY A 1 143 ? 3.419 -5.395 -10.154 1.00 83.62 143 GLY A N 1
ATOM 1149 C CA . GLY A 1 143 ? 4.016 -6.671 -10.553 1.00 83.62 143 GLY A CA 1
ATOM 1150 C C . GLY A 1 143 ? 5.017 -7.233 -9.536 1.00 83.62 143 GLY A C 1
ATOM 1151 O O . GLY A 1 143 ? 5.868 -8.039 -9.901 1.00 83.62 143 GLY A O 1
ATOM 1152 N N . MET A 1 144 ? 4.947 -6.807 -8.268 1.00 78.38 144 MET A N 1
ATOM 1153 C CA . MET A 1 144 ? 5.949 -7.148 -7.247 1.00 78.38 144 MET A CA 1
ATOM 1154 C C . MET A 1 144 ? 5.821 -8.582 -6.720 1.00 78.38 144 MET A C 1
ATOM 1156 O O . MET A 1 144 ? 6.791 -9.130 -6.203 1.00 78.38 144 MET A O 1
ATOM 1160 N N . SER A 1 145 ? 4.632 -9.182 -6.787 1.00 79.56 145 SER A N 1
ATOM 1161 C CA . SER A 1 145 ? 4.403 -10.569 -6.376 1.00 79.56 145 SER A CA 1
ATOM 1162 C C . SER A 1 145 ? 3.168 -11.137 -7.065 1.00 79.56 145 SER A C 1
ATOM 1164 O O . SER A 1 145 ? 2.156 -10.449 -7.179 1.00 79.56 145 SER A O 1
ATOM 1166 N N . SER A 1 146 ? 3.240 -12.405 -7.473 1.00 79.44 146 SER A N 1
ATOM 1167 C CA . SER A 1 146 ? 2.081 -13.184 -7.925 1.00 79.44 146 SER A CA 1
ATOM 1168 C C . SER A 1 146 ? 1.169 -13.617 -6.771 1.00 79.44 146 SER A C 1
ATOM 1170 O O . SER A 1 146 ? -0.010 -13.864 -6.997 1.00 79.44 146 SER A O 1
ATOM 1172 N N . ASP A 1 147 ? 1.698 -13.672 -5.544 1.00 87.69 147 ASP A N 1
ATOM 1173 C CA . ASP A 1 147 ? 0.956 -13.915 -4.302 1.00 87.69 147 ASP A CA 1
ATOM 1174 C C . ASP A 1 147 ? 1.103 -12.706 -3.365 1.00 87.69 147 ASP A C 1
ATOM 1176 O O . ASP A 1 147 ? 1.711 -12.752 -2.292 1.00 87.69 147 ASP A O 1
ATOM 1180 N N . ALA A 1 148 ? 0.632 -11.546 -3.822 1.00 85.00 148 ALA A N 1
ATOM 1181 C CA . ALA A 1 148 ? 0.659 -10.334 -3.009 1.00 85.00 148 ALA A CA 1
ATOM 1182 C C . ALA A 1 148 ? -0.222 -10.479 -1.758 1.00 85.00 148 ALA A C 1
ATOM 1184 O O . ALA A 1 148 ? 0.152 -9.992 -0.688 1.00 85.00 148 ALA A O 1
ATOM 1185 N N . ALA A 1 149 ? -1.355 -11.176 -1.881 1.00 85.88 149 ALA A N 1
ATOM 1186 C CA . ALA A 1 149 ? -2.295 -11.412 -0.794 1.00 85.88 149 ALA A CA 1
ATOM 1187 C C . ALA A 1 149 ? -1.663 -12.216 0.350 1.00 85.88 149 ALA A C 1
ATOM 1189 O O . ALA A 1 149 ? -1.606 -11.708 1.472 1.00 85.88 149 ALA A O 1
ATOM 1190 N N . GLY A 1 150 ? -1.108 -13.403 0.079 1.00 87.62 150 GLY A N 1
ATOM 1191 C CA . GLY A 1 150 ? -0.509 -14.253 1.110 1.00 87.62 150 GLY A CA 1
ATOM 1192 C C . GLY A 1 150 ? 0.634 -13.560 1.855 1.00 87.62 150 GLY A C 1
ATOM 1193 O O . GLY A 1 150 ? 0.676 -13.562 3.088 1.00 87.62 150 GLY A O 1
ATOM 1194 N N . ILE A 1 151 ? 1.515 -12.868 1.124 1.00 87.62 151 ILE A N 1
ATOM 1195 C CA . ILE A 1 151 ? 2.646 -12.135 1.714 1.00 87.62 151 ILE A CA 1
ATOM 1196 C C . ILE A 1 151 ? 2.163 -10.994 2.616 1.00 87.62 151 ILE A C 1
ATOM 1198 O O . ILE A 1 151 ? 2.679 -10.810 3.720 1.00 87.62 151 ILE A O 1
ATOM 1202 N N . VAL A 1 152 ? 1.198 -10.192 2.155 1.00 88.19 152 VAL A N 1
ATOM 1203 C CA . VAL A 1 152 ? 0.703 -9.036 2.916 1.00 88.19 152 VAL A CA 1
ATOM 1204 C C . VAL A 1 152 ? -0.097 -9.487 4.140 1.00 88.19 152 VAL A C 1
ATOM 1206 O O . VAL A 1 152 ? 0.053 -8.906 5.216 1.00 88.19 152 VAL A O 1
ATOM 1209 N N . GLU A 1 153 ? -0.926 -10.521 4.016 1.00 89.75 153 GLU A N 1
ATOM 1210 C CA . GLU A 1 153 ? -1.706 -11.045 5.138 1.00 89.75 153 GLU A CA 1
ATOM 1211 C C . GLU A 1 153 ? -0.822 -11.636 6.237 1.00 89.75 153 GLU A C 1
ATOM 1213 O O . GLU A 1 153 ? -1.070 -11.363 7.416 1.00 89.75 153 GLU A O 1
ATOM 1218 N N . ALA A 1 154 ? 0.229 -12.369 5.856 1.00 88.31 154 ALA A N 1
ATOM 1219 C CA . ALA A 1 154 ? 1.202 -12.930 6.788 1.00 88.31 154 ALA A CA 1
ATOM 1220 C C . ALA A 1 154 ? 2.065 -11.848 7.458 1.00 88.31 154 ALA A C 1
ATOM 1222 O O . ALA A 1 154 ? 2.320 -11.914 8.659 1.00 88.31 154 ALA A O 1
ATOM 1223 N N . ALA A 1 155 ? 2.495 -10.830 6.705 1.00 87.31 155 ALA A N 1
ATOM 1224 C CA . ALA A 1 155 ? 3.360 -9.769 7.222 1.00 87.31 155 ALA A CA 1
ATOM 1225 C C . ALA A 1 155 ? 2.639 -8.785 8.159 1.00 87.31 155 ALA A C 1
ATOM 1227 O O . ALA A 1 155 ? 3.276 -8.165 9.012 1.00 87.31 155 ALA A O 1
ATOM 1228 N N . PHE A 1 156 ? 1.323 -8.616 8.003 1.00 89.31 156 PHE A N 1
ATOM 1229 C CA . PHE A 1 156 ? 0.554 -7.588 8.710 1.00 89.31 156 PHE A CA 1
ATOM 1230 C C . PHE A 1 156 ? -0.662 -8.160 9.432 1.00 89.31 156 PHE A C 1
ATOM 1232 O O . PHE A 1 156 ? -1.779 -7.773 9.087 1.00 89.31 156 PHE A O 1
ATOM 1239 N N . PRO A 1 157 ? -0.508 -9.045 10.433 1.00 89.19 157 PRO A N 1
ATOM 1240 C CA . PRO A 1 157 ? -1.639 -9.654 11.127 1.00 89.19 157 PRO A CA 1
ATOM 1241 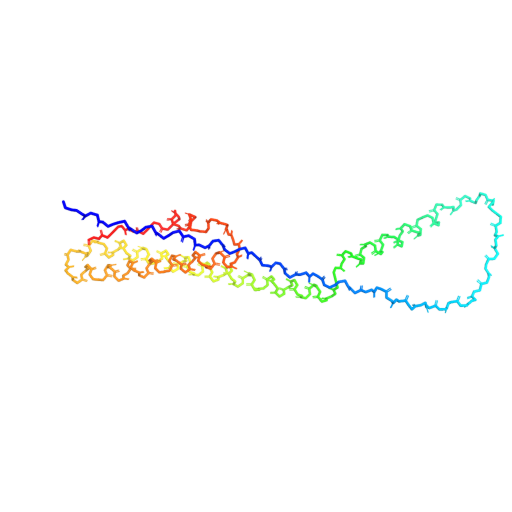C C . PRO A 1 157 ? -2.495 -8.589 11.831 1.00 89.19 157 PRO A C 1
ATOM 1243 O O . PRO A 1 157 ? -2.027 -7.855 12.698 1.00 89.19 157 PRO A O 1
ATOM 1246 N N . ILE A 1 158 ? -3.772 -8.494 11.450 1.00 85.00 158 ILE A N 1
ATOM 1247 C CA . ILE A 1 158 ? -4.737 -7.576 12.062 1.00 85.00 158 ILE A CA 1
ATOM 1248 C C . ILE A 1 158 ? -5.447 -8.334 13.190 1.00 85.00 158 ILE A C 1
ATOM 1250 O O . ILE A 1 158 ? -5.954 -9.432 12.943 1.00 85.00 158 ILE A O 1
ATOM 1254 N N . PRO A 1 159 ? -5.534 -7.769 14.406 1.00 84.56 159 PRO A N 1
ATOM 1255 C CA . PRO A 1 159 ? -6.173 -8.441 15.529 1.00 84.56 159 PRO A CA 1
ATOM 1256 C C . PRO A 1 159 ? -7.657 -8.792 15.261 1.00 84.56 159 PRO A C 1
A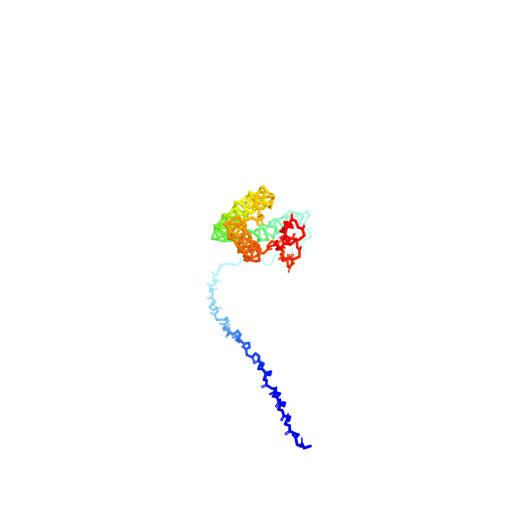TOM 1258 O O . PRO A 1 159 ? -8.348 -8.101 14.493 1.00 84.56 159 PRO A O 1
ATOM 1261 N N . PRO A 1 160 ? -8.160 -9.889 15.865 1.00 85.00 160 PRO A N 1
ATOM 1262 C CA . PRO A 1 160 ? -9.542 -10.329 15.700 1.00 85.00 160 PRO A CA 1
ATOM 1263 C C . PRO A 1 160 ? -10.518 -9.325 16.317 1.00 85.00 160 PRO A C 1
ATOM 1265 O O . PRO A 1 160 ? -10.142 -8.514 17.161 1.00 85.00 160 PRO A O 1
ATOM 1268 N N . ASN A 1 161 ? -11.777 -9.376 15.878 1.00 80.44 161 ASN A N 1
ATOM 1269 C CA . ASN A 1 161 ? -12.811 -8.497 16.417 1.00 80.44 161 ASN A CA 1
ATOM 1270 C C . ASN A 1 161 ? -13.031 -8.758 17.922 1.00 80.44 161 ASN A C 1
ATOM 1272 O O . ASN A 1 161 ? -12.879 -9.899 18.361 1.00 80.44 161 ASN A O 1
ATOM 1276 N N . VAL A 1 162 ? -13.370 -7.706 18.675 1.00 72.81 162 VAL A N 1
ATOM 1277 C CA . VAL A 1 162 ? -13.585 -7.727 20.137 1.00 72.81 162 VAL A CA 1
ATOM 1278 C C . VAL A 1 162 ? -15.066 -7.572 20.455 1.00 72.81 162 VAL A C 1
ATOM 1280 O O . VAL A 1 162 ? -15.717 -6.734 19.786 1.00 72.81 162 VAL A O 1
#

Sequence (162 aa):
MMRSRHLLLRSSRLLPSPRLPNHPTHIQQPIVWLLPRLFSSHKNNPNDWMVQAELDAIAATNAKASKRGTMNDQMMNKFQHELDSEKVDNAIKLQDKLKLMIQKCHDARPGAVDTRGRKLYSALRKKALQMRQDLITQREAAGMSSDAAGIVEAAFPIPPNV